Protein AF-A0A1C5A265-F1 (afdb_monomer_lite)

Secondary structure (DSSP, 8-state):
-HHHHHHHHHHHHHHHHHHHHHHHHTTTSSTTTS-GGGHHHHHHH--HHHHHHHHHHHHHHHHHHHHH--HHHHHHHHHHHGGGTTSTT--GGG--

Radius of gyration: 16.67 Å; chains: 1; bounding box: 37×24×45 Å

Structure (mmCIF, N/CA/C/O backbone):
data_AF-A0A1C5A265-F1
#
_entry.id   AF-A0A1C5A265-F1
#
loop_
_atom_site.group_PDB
_atom_site.id
_atom_site.type_symbol
_atom_site.label_atom_id
_atom_site.label_alt_id
_atom_site.label_comp_id
_atom_site.label_asym_id
_atom_site.label_entity_id
_atom_site.label_seq_id
_atom_site.pdbx_PDB_ins_code
_atom_site.Cartn_x
_atom_site.Cartn_y
_atom_site.Cartn_z
_atom_site.occupancy
_atom_site.B_iso_or_equiv
_atom_site.auth_seq_id
_atom_site.auth_comp_id
_atom_site.auth_asym_id
_atom_site.auth_atom_id
_atom_site.pdbx_PDB_model_num
ATOM 1 N N . MET A 1 1 ? -3.975 5.181 14.417 1.00 63.94 1 MET A N 1
ATOM 2 C CA . MET A 1 1 ? -4.685 4.352 13.423 1.00 63.94 1 MET A CA 1
ATOM 3 C C . MET A 1 1 ? -4.622 5.037 12.076 1.00 63.94 1 MET A C 1
ATOM 5 O O . MET A 1 1 ? -3.897 4.554 11.216 1.00 63.94 1 MET A O 1
ATOM 9 N N . ASP A 1 2 ? -5.231 6.215 11.966 1.00 82.81 2 ASP A N 1
ATOM 10 C CA . ASP A 1 2 ? -5.234 7.034 10.747 1.00 82.81 2 ASP A CA 1
ATOM 11 C C . ASP A 1 2 ? -3.827 7.386 10.257 1.00 82.81 2 ASP A C 1
ATOM 13 O O . ASP A 1 2 ? -3.572 7.342 9.059 1.00 82.81 2 ASP A O 1
ATOM 17 N N . ASP A 1 3 ? -2.879 7.630 11.171 1.00 93.94 3 ASP A N 1
ATOM 18 C CA . ASP A 1 3 ? -1.474 7.873 10.816 1.00 93.94 3 ASP A CA 1
ATOM 19 C C . ASP A 1 3 ? -0.833 6.699 10.057 1.00 93.94 3 ASP A C 1
ATOM 21 O O . ASP A 1 3 ? -0.128 6.919 9.074 1.00 93.94 3 ASP A O 1
ATOM 25 N N . LEU A 1 4 ? -1.086 5.455 10.491 1.00 95.50 4 LEU A N 1
ATOM 26 C CA . LEU A 1 4 ? -0.546 4.254 9.842 1.00 95.50 4 LEU A CA 1
ATOM 27 C C . LEU A 1 4 ? -1.186 4.058 8.466 1.00 95.50 4 LEU A C 1
ATOM 29 O O . LEU A 1 4 ? -0.482 3.791 7.497 1.00 95.50 4 LEU A O 1
ATOM 33 N N . VAL A 1 5 ? -2.508 4.217 8.372 1.00 95.25 5 VAL A N 1
ATOM 34 C CA . VAL A 1 5 ? -3.243 4.097 7.104 1.00 95.25 5 VAL A CA 1
ATOM 35 C C . VAL A 1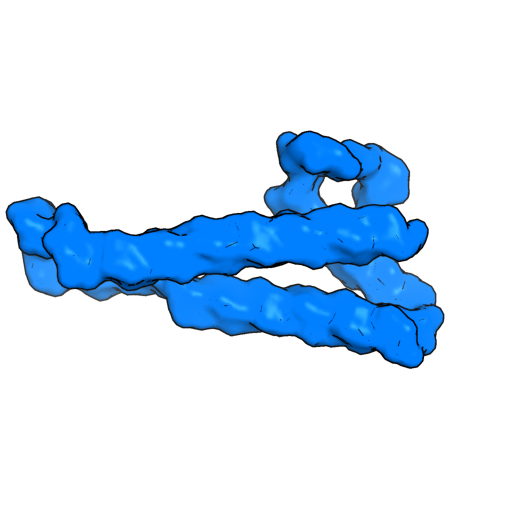 5 ? -2.779 5.157 6.112 1.00 95.25 5 VAL A C 1
ATOM 37 O O . VAL A 1 5 ? -2.423 4.827 4.982 1.00 95.25 5 V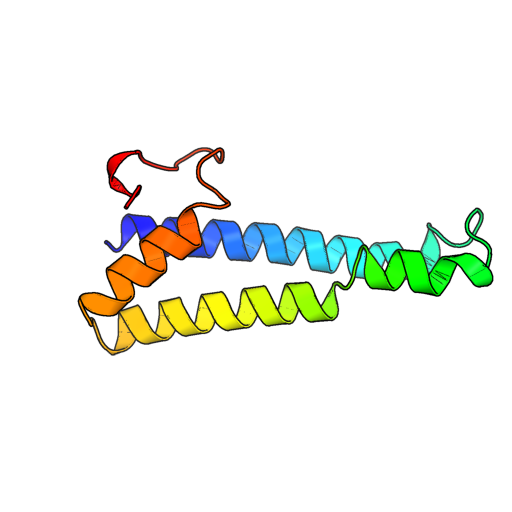AL A O 1
ATOM 40 N N . THR A 1 6 ? -2.691 6.413 6.550 1.00 96.44 6 THR A N 1
ATOM 41 C CA . THR A 1 6 ? -2.204 7.536 5.740 1.00 96.44 6 THR A CA 1
ATOM 42 C C . THR A 1 6 ? -0.783 7.280 5.248 1.00 96.44 6 THR A C 1
ATOM 44 O O . THR A 1 6 ? -0.490 7.436 4.061 1.00 96.44 6 THR A O 1
ATOM 47 N N . TRP A 1 7 ? 0.104 6.842 6.142 1.00 97.81 7 TRP A N 1
ATOM 48 C CA . TRP A 1 7 ? 1.484 6.540 5.787 1.00 97.81 7 TRP A CA 1
ATOM 49 C C . TRP A 1 7 ? 1.584 5.359 4.809 1.00 97.81 7 TRP A C 1
ATOM 51 O O . TRP A 1 7 ? 2.317 5.444 3.823 1.00 97.81 7 TRP A O 1
ATOM 61 N N . LEU A 1 8 ? 0.818 4.285 5.023 1.00 97.44 8 LEU A N 1
ATOM 62 C CA . LEU A 1 8 ? 0.833 3.106 4.155 1.00 97.44 8 LEU A CA 1
ATOM 63 C C . LEU A 1 8 ? 0.244 3.407 2.769 1.00 97.44 8 LEU A C 1
ATOM 65 O O . LEU A 1 8 ? 0.796 2.937 1.773 1.00 97.44 8 LEU A O 1
ATOM 69 N N . ARG A 1 9 ? -0.801 4.243 2.671 1.00 97.44 9 ARG A N 1
ATOM 70 C CA . ARG A 1 9 ? -1.303 4.752 1.380 1.00 97.44 9 ARG A CA 1
ATOM 71 C C . ARG A 1 9 ? -0.189 5.454 0.601 1.00 97.44 9 ARG A C 1
ATOM 73 O O . ARG A 1 9 ? 0.023 5.131 -0.564 1.00 97.44 9 ARG A O 1
ATOM 80 N N . ALA A 1 10 ? 0.591 6.314 1.259 1.00 97.56 10 ALA A N 1
ATOM 81 C CA . ALA A 1 10 ? 1.715 6.991 0.613 1.00 97.56 10 ALA A CA 1
ATOM 82 C C . ALA A 1 10 ? 2.784 6.006 0.098 1.00 97.56 10 ALA A C 1
ATOM 84 O O . ALA A 1 10 ? 3.287 6.171 -1.013 1.00 97.56 10 ALA A O 1
ATOM 85 N N . GLN A 1 11 ? 3.093 4.941 0.852 1.00 97.38 11 GLN A N 1
ATOM 86 C CA . GLN A 1 11 ? 4.023 3.901 0.386 1.00 97.38 11 GLN A CA 1
ATOM 87 C C . GLN A 1 11 ? 3.489 3.147 -0.840 1.00 97.38 11 GLN A C 1
ATOM 89 O O . GLN A 1 11 ? 4.252 2.839 -1.760 1.00 97.38 11 GLN A O 1
ATOM 94 N N . ILE A 1 12 ? 2.185 2.856 -0.869 1.00 97.06 12 ILE A N 1
ATOM 95 C CA . ILE A 1 12 ? 1.525 2.215 -2.012 1.00 97.06 12 ILE A CA 1
ATOM 96 C C . ILE A 1 12 ? 1.588 3.129 -3.243 1.00 97.06 12 ILE A C 1
ATOM 98 O O . ILE A 1 12 ? 1.955 2.663 -4.322 1.00 97.06 12 ILE A O 1
ATOM 102 N N . ASP A 1 13 ? 1.306 4.423 -3.084 1.00 97.62 13 ASP A N 1
ATOM 103 C CA . ASP A 1 13 ? 1.353 5.411 -4.168 1.00 97.62 13 ASP A CA 1
ATOM 104 C C . ASP A 1 13 ? 2.767 5.569 -4.744 1.00 97.62 13 ASP A C 1
ATOM 106 O O . ASP A 1 13 ? 2.959 5.597 -5.965 1.00 97.62 13 ASP A O 1
ATOM 110 N N . ASP A 1 14 ? 3.777 5.631 -3.875 1.00 95.88 14 ASP A N 1
ATOM 111 C CA . ASP A 1 14 ? 5.179 5.691 -4.281 1.00 95.88 14 ASP A CA 1
ATOM 112 C C . ASP A 1 14 ? 5.601 4.429 -5.037 1.00 95.88 14 ASP A C 1
ATOM 114 O O . ASP A 1 14 ? 6.258 4.514 -6.082 1.00 95.88 14 ASP A O 1
ATOM 118 N N . ARG A 1 15 ? 5.197 3.250 -4.552 1.00 94.19 15 ARG A N 1
ATOM 119 C CA . ARG A 1 15 ? 5.507 1.975 -5.204 1.00 94.19 15 ARG A CA 1
ATOM 120 C C . ARG A 1 15 ? 4.816 1.865 -6.557 1.00 94.19 15 ARG A C 1
ATOM 122 O O . ARG A 1 15 ? 5.470 1.483 -7.526 1.00 94.19 15 ARG A O 1
ATOM 129 N N . GLU A 1 16 ? 3.548 2.249 -6.65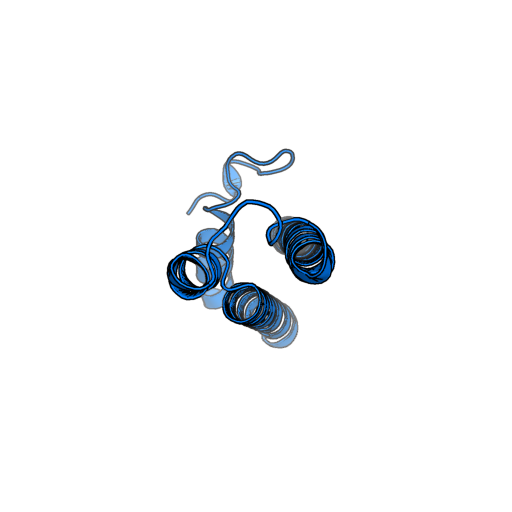7 1.00 95.38 16 GLU A N 1
ATOM 130 C CA . GLU A 1 16 ? 2.826 2.269 -7.929 1.00 95.38 16 GLU A CA 1
ATOM 131 C C . GLU A 1 16 ? 3.512 3.180 -8.943 1.00 95.38 16 GLU A C 1
ATOM 133 O O . GLU A 1 16 ? 3.694 2.782 -10.094 1.00 95.38 16 GLU A O 1
ATOM 138 N N . ARG A 1 17 ? 3.943 4.377 -8.527 1.00 94.88 17 ARG A N 1
ATOM 139 C CA . ARG A 1 17 ? 4.667 5.303 -9.407 1.00 94.88 17 ARG A CA 1
ATOM 140 C C . ARG A 1 17 ? 5.919 4.653 -9.987 1.00 94.88 17 ARG A C 1
ATOM 142 O O . ARG A 1 17 ? 6.158 4.764 -11.188 1.00 94.88 17 ARG A O 1
ATOM 149 N N . VAL A 1 18 ? 6.688 3.946 -9.156 1.00 90.94 18 VAL A N 1
ATOM 150 C CA . VAL A 1 18 ? 7.890 3.216 -9.587 1.00 90.94 18 VAL A CA 1
ATOM 151 C C . VAL A 1 18 ? 7.537 2.073 -10.538 1.00 90.94 18 VAL A C 1
ATOM 153 O O . VAL A 1 18 ? 8.164 1.954 -11.587 1.00 90.94 18 VAL A O 1
ATOM 156 N N . VAL A 1 19 ? 6.526 1.258 -10.218 1.00 90.00 19 VAL A N 1
ATOM 157 C CA . VAL A 1 19 ? 6.113 0.119 -11.058 1.00 90.00 19 VAL A CA 1
ATOM 158 C C . VAL A 1 19 ? 5.591 0.597 -12.416 1.00 90.00 19 VAL A C 1
ATOM 160 O O . VAL A 1 19 ? 5.972 0.046 -13.449 1.00 90.00 19 VAL A O 1
ATOM 163 N N . ARG A 1 20 ? 4.788 1.667 -12.452 1.00 90.31 20 ARG A N 1
ATOM 164 C CA . ARG A 1 20 ? 4.323 2.278 -13.707 1.00 90.31 20 ARG A CA 1
ATOM 165 C C . ARG A 1 20 ? 5.474 2.856 -14.519 1.00 90.31 20 ARG A C 1
ATOM 167 O O . ARG A 1 20 ? 5.555 2.583 -15.711 1.00 90.31 20 ARG A O 1
ATOM 174 N N . ALA A 1 21 ? 6.385 3.598 -13.887 1.00 86.88 21 ALA A N 1
ATOM 175 C CA . ALA A 1 21 ? 7.561 4.129 -14.572 1.00 86.88 21 ALA A CA 1
ATOM 176 C C . ALA A 1 21 ? 8.420 2.999 -15.162 1.00 86.88 21 ALA A C 1
ATOM 178 O O . ALA A 1 21 ? 8.810 3.071 -16.324 1.00 86.88 21 ALA A O 1
ATOM 179 N N . ALA A 1 22 ? 8.647 1.923 -14.405 1.00 80.88 22 ALA A N 1
ATOM 180 C CA . ALA A 1 22 ? 9.366 0.747 -14.884 1.00 80.88 22 ALA A CA 1
ATOM 181 C C . ALA A 1 22 ? 8.650 0.072 -16.066 1.00 80.88 22 ALA A C 1
ATOM 183 O O . ALA A 1 22 ? 9.301 -0.276 -17.048 1.00 80.88 22 ALA A O 1
ATOM 184 N N . LYS A 1 23 ? 7.316 -0.057 -16.016 1.00 80.62 23 LYS A N 1
ATOM 185 C CA . LYS A 1 23 ? 6.502 -0.614 -17.110 1.00 80.62 23 LYS A CA 1
ATOM 186 C C . LYS A 1 23 ? 6.592 0.217 -18.394 1.00 80.62 23 LYS A C 1
ATOM 188 O O . LYS A 1 23 ? 6.666 -0.357 -19.478 1.00 80.62 23 LYS A O 1
ATOM 193 N N . GLU A 1 24 ? 6.624 1.544 -18.286 1.00 79.06 24 GLU A N 1
ATOM 194 C CA . GLU A 1 24 ? 6.797 2.431 -19.443 1.00 79.06 24 GLU A CA 1
ATOM 195 C C . GLU A 1 24 ? 8.238 2.401 -19.983 1.00 79.06 24 GLU A C 1
ATOM 197 O O . GLU A 1 24 ? 8.439 2.320 -21.193 1.00 79.06 24 GLU A O 1
ATOM 202 N N . ILE A 1 25 ? 9.253 2.366 -19.108 1.00 68.88 25 ILE A N 1
ATOM 203 C CA . ILE A 1 25 ? 10.672 2.213 -19.494 1.00 68.88 25 ILE A CA 1
ATOM 204 C C . ILE A 1 25 ? 10.944 0.841 -20.132 1.00 68.88 25 ILE A C 1
ATOM 206 O O . ILE A 1 25 ? 11.822 0.722 -20.989 1.00 68.88 25 ILE A O 1
ATOM 210 N N . ARG A 1 26 ? 10.174 -0.197 -19.776 1.00 64.81 26 ARG A N 1
ATOM 211 C CA . ARG A 1 2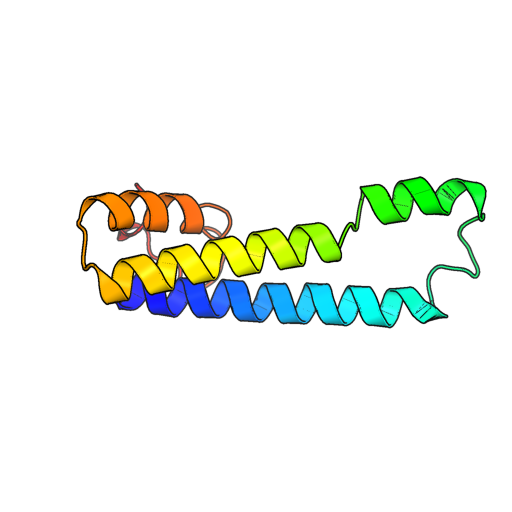6 ? 10.239 -1.523 -20.413 1.00 64.81 26 ARG A CA 1
ATOM 212 C C . ARG A 1 26 ? 9.995 -1.451 -21.923 1.00 64.81 26 ARG A C 1
ATOM 214 O O . ARG A 1 26 ? 10.441 -2.337 -22.639 1.00 64.81 26 ARG A O 1
ATOM 221 N N . LYS A 1 27 ? 9.311 -0.418 -22.427 1.00 57.84 27 LYS A N 1
ATOM 222 C CA . LYS A 1 27 ? 8.946 -0.327 -23.846 1.00 57.84 27 LYS A CA 1
ATOM 223 C C . LYS A 1 27 ? 10.061 0.122 -24.809 1.00 57.84 27 LYS A C 1
ATOM 225 O O . LYS A 1 27 ? 9.883 -0.175 -25.986 1.00 57.84 27 LYS A O 1
ATOM 230 N N . PRO A 1 28 ? 11.176 0.774 -24.398 1.00 51.53 28 PRO A N 1
ATOM 231 C CA . PRO A 1 28 ? 12.287 0.991 -25.341 1.00 51.53 28 PRO A CA 1
ATOM 232 C C . PRO A 1 28 ? 13.700 0.539 -24.910 1.00 51.53 28 PRO A C 1
ATOM 234 O O . PRO A 1 28 ? 14.521 0.357 -25.798 1.00 51.53 28 PRO A O 1
ATOM 237 N N . TYR A 1 29 ? 14.039 0.360 -23.622 1.00 48.66 29 TYR A N 1
ATOM 238 C CA . TYR A 1 29 ? 15.468 0.349 -23.211 1.00 48.66 29 TYR A CA 1
ATOM 239 C C . TYR A 1 29 ? 16.101 -1.003 -22.837 1.00 48.66 29 TYR A C 1
ATOM 241 O O . TYR A 1 29 ? 17.324 -1.084 -22.760 1.00 48.66 29 TYR A O 1
ATOM 249 N N . TYR A 1 30 ? 15.327 -2.070 -22.625 1.00 51.59 30 TYR A N 1
ATOM 250 C CA . TYR A 1 30 ? 15.898 -3.379 -22.251 1.00 51.59 30 TYR A CA 1
ATOM 251 C C . TYR A 1 30 ? 16.164 -4.314 -23.446 1.00 51.59 30 TYR A C 1
ATOM 253 O O . TYR A 1 30 ? 16.845 -5.324 -23.290 1.00 51.59 30 TYR A O 1
ATOM 261 N N . PHE A 1 31 ? 15.691 -3.963 -24.645 1.00 52.22 31 PHE A N 1
ATOM 262 C CA . PHE A 1 31 ? 15.702 -4.853 -25.813 1.00 52.22 31 PHE A CA 1
ATOM 263 C C . PHE A 1 31 ? 16.963 -4.787 -26.686 1.00 52.22 31 PHE A C 1
ATOM 265 O O . PHE A 1 31 ? 17.120 -5.625 -27.564 1.00 52.22 31 PHE A O 1
ATOM 272 N N . GLU A 1 32 ? 17.891 -3.853 -26.453 1.00 54.19 32 GLU A N 1
ATOM 273 C CA . GLU A 1 32 ? 19.165 -3.854 -27.197 1.00 54.19 32 GLU A CA 1
ATOM 274 C C . GLU A 1 32 ? 20.174 -4.892 -26.661 1.00 54.19 32 GLU A C 1
ATOM 276 O O . GLU A 1 32 ? 21.147 -5.203 -27.344 1.00 54.19 32 GLU A O 1
ATOM 281 N N . PHE A 1 33 ? 19.942 -5.467 -25.469 1.00 55.12 33 PHE A N 1
ATOM 282 C CA . PHE A 1 33 ? 20.897 -6.367 -24.795 1.00 55.12 33 PHE A CA 1
ATOM 283 C C . PHE A 1 33 ? 20.299 -7.672 -24.242 1.00 55.12 33 PHE A C 1
ATOM 285 O O . PHE A 1 33 ? 21.048 -8.510 -23.738 1.00 55.12 33 PHE A O 1
ATOM 292 N N . ILE A 1 34 ? 18.979 -7.861 -24.320 1.00 60.84 34 ILE A N 1
ATOM 293 C CA . ILE A 1 34 ? 18.291 -9.075 -23.865 1.00 60.84 34 ILE A CA 1
ATOM 294 C C . ILE A 1 34 ? 17.723 -9.782 -25.098 1.00 60.84 34 ILE A C 1
ATOM 296 O O . ILE A 1 34 ? 16.869 -9.233 -25.789 1.00 60.84 34 ILE A O 1
ATOM 300 N N . ASP A 1 35 ? 18.229 -10.984 -25.383 1.00 66.88 35 ASP A N 1
ATOM 301 C CA . ASP A 1 35 ? 17.686 -11.875 -26.416 1.00 66.88 35 ASP A CA 1
ATOM 302 C C . ASP A 1 35 ? 16.187 -12.122 -26.149 1.00 66.88 35 ASP A C 1
ATOM 304 O O . ASP A 1 35 ? 15.771 -12.228 -24.994 1.00 66.88 35 ASP A O 1
ATOM 308 N N . GLU A 1 36 ? 15.379 -12.253 -27.201 1.00 65.44 36 GLU A N 1
ATOM 309 C CA . GLU A 1 36 ? 13.967 -12.651 -27.142 1.00 65.44 36 GLU A CA 1
ATOM 310 C C . GLU A 1 36 ? 13.753 -13.896 -26.252 1.00 65.44 36 GLU A C 1
ATOM 312 O O . GLU A 1 36 ? 12.755 -13.995 -25.536 1.00 65.44 36 GLU A O 1
ATOM 317 N N . ALA A 1 37 ? 14.742 -14.795 -26.184 1.00 71.69 37 ALA A N 1
ATOM 318 C CA . ALA A 1 37 ? 14.754 -15.953 -25.287 1.00 71.69 37 ALA A CA 1
ATOM 319 C C . ALA A 1 37 ? 14.771 -15.613 -23.778 1.00 71.69 37 ALA A C 1
ATOM 321 O O . ALA A 1 37 ? 14.339 -16.423 -22.956 1.00 71.69 37 ALA A O 1
ATOM 322 N N . ALA A 1 38 ? 15.262 -14.435 -23.391 1.00 71.12 38 ALA A N 1
ATOM 323 C CA . ALA A 1 38 ? 15.321 -13.966 -22.007 1.00 71.12 38 ALA A CA 1
ATOM 324 C C . ALA A 1 38 ? 14.119 -13.084 -21.616 1.00 71.12 38 ALA A C 1
ATOM 326 O O . ALA A 1 38 ? 13.917 -12.814 -20.429 1.00 71.12 38 ALA A O 1
ATOM 327 N N . GLN A 1 39 ? 13.264 -12.718 -22.576 1.00 67.69 39 GLN A N 1
ATOM 328 C CA . GLN A 1 39 ? 12.044 -11.947 -22.332 1.00 67.69 39 GLN A CA 1
ATOM 329 C C . GLN A 1 39 ? 11.100 -12.594 -21.294 1.00 67.69 39 GLN A C 1
ATOM 331 O O . GLN A 1 39 ? 10.661 -11.885 -20.386 1.00 67.69 39 GLN A O 1
ATOM 336 N N . PRO A 1 40 ? 10.858 -13.923 -21.301 1.00 66.25 40 PRO A N 1
ATOM 337 C CA . PRO A 1 40 ? 10.037 -14.566 -20.273 1.00 66.25 40 PRO A CA 1
ATOM 338 C C . PRO A 1 40 ? 10.622 -14.454 -18.858 1.00 66.25 40 PRO A C 1
ATOM 340 O O . PRO A 1 40 ? 9.872 -14.402 -17.888 1.00 66.25 40 PRO A O 1
ATOM 343 N N . PHE A 1 41 ? 11.952 -14.401 -18.719 1.00 65.62 41 PHE A N 1
ATOM 344 C CA . PHE A 1 41 ? 12.610 -14.233 -17.419 1.00 65.62 41 PHE A CA 1
ATOM 345 C C . PHE A 1 41 ? 12.477 -12.801 -16.901 1.00 65.62 41 PHE A C 1
ATOM 347 O O . PHE A 1 41 ? 12.267 -12.603 -15.706 1.00 65.62 41 PHE A O 1
ATOM 354 N N . VAL A 1 42 ? 12.553 -11.813 -17.797 1.00 67.00 42 VAL A N 1
ATOM 355 C CA . VAL A 1 42 ? 12.302 -10.405 -17.468 1.00 67.00 42 VAL A CA 1
ATOM 356 C C . VAL A 1 42 ? 10.850 -10.209 -17.046 1.00 67.00 42 VAL A C 1
ATOM 358 O O . VAL A 1 42 ? 10.613 -9.596 -16.011 1.00 67.00 42 VAL A O 1
ATOM 361 N N . ASP A 1 43 ? 9.893 -10.769 -17.787 1.00 67.94 43 ASP A N 1
ATOM 362 C CA . ASP A 1 43 ? 8.469 -10.676 -17.447 1.00 67.94 43 ASP A CA 1
ATOM 363 C C . ASP A 1 43 ? 8.129 -11.424 -16.147 1.00 67.94 43 ASP A C 1
ATOM 365 O O . ASP A 1 43 ? 7.296 -10.956 -15.380 1.00 67.94 43 ASP A O 1
ATOM 369 N N . LEU A 1 44 ? 8.808 -12.538 -15.848 1.00 65.50 44 LEU A N 1
ATOM 370 C CA . LEU A 1 44 ? 8.662 -13.249 -14.573 1.00 65.50 44 LEU A CA 1
ATOM 371 C C . LEU A 1 44 ? 9.253 -12.465 -13.386 1.00 65.50 44 LEU A C 1
ATOM 373 O O . LEU A 1 44 ? 8.693 -12.493 -12.292 1.00 65.50 44 LEU A O 1
ATOM 377 N N . MET A 1 45 ? 10.399 -11.801 -13.574 1.00 67.62 45 MET A N 1
ATOM 378 C CA . MET A 1 45 ? 11.068 -11.025 -12.518 1.00 67.62 45 MET A CA 1
ATOM 379 C C . MET A 1 45 ? 10.436 -9.654 -12.278 1.00 67.62 45 MET A C 1
ATOM 381 O O . MET A 1 45 ? 10.484 -9.129 -11.166 1.00 67.62 45 MET A O 1
ATOM 385 N N . LEU A 1 46 ? 9.895 -9.055 -13.330 1.00 70.94 46 LEU A N 1
ATOM 386 C CA . LEU A 1 46 ? 9.248 -7.757 -13.347 1.00 70.94 46 LEU A CA 1
ATOM 387 C C . LEU A 1 46 ? 7.884 -7.991 -13.985 1.00 70.94 46 LEU A C 1
ATOM 389 O O . LEU A 1 46 ? 7.698 -7.655 -15.152 1.00 70.94 46 LEU A O 1
ATOM 393 N N . ASP A 1 47 ? 6.957 -8.595 -13.240 1.00 85.31 47 ASP A N 1
ATOM 394 C CA . ASP A 1 47 ? 5.542 -8.681 -13.611 1.00 85.31 47 ASP A CA 1
ATOM 395 C C . ASP A 1 47 ? 4.828 -7.436 -13.050 1.00 85.31 47 ASP A C 1
ATOM 397 O O . ASP A 1 47 ? 4.263 -7.475 -11.950 1.00 85.31 47 ASP A O 1
ATOM 401 N N . PRO A 1 48 ? 4.902 -6.272 -13.734 1.00 86.00 48 PRO A N 1
ATOM 402 C CA . PRO A 1 48 ? 4.325 -5.040 -13.226 1.00 86.00 48 PRO A CA 1
ATOM 403 C C . PRO A 1 48 ? 2.807 -5.134 -13.136 1.00 86.00 48 PRO A C 1
ATOM 405 O O . PRO A 1 48 ? 2.221 -4.419 -12.335 1.00 86.00 48 PRO A O 1
ATOM 408 N N . ASP A 1 49 ? 2.162 -5.981 -13.940 1.00 89.00 49 ASP A N 1
ATOM 409 C CA . ASP A 1 49 ? 0.710 -6.129 -13.904 1.00 89.00 49 ASP A CA 1
ATOM 410 C C . ASP A 1 49 ? 0.272 -6.863 -12.640 1.00 89.00 49 ASP A C 1
ATOM 412 O O . ASP A 1 49 ? -0.643 -6.399 -11.953 1.00 89.00 49 ASP A O 1
ATOM 416 N N . ARG A 1 50 ? 0.983 -7.929 -12.261 1.00 90.94 50 ARG A N 1
ATOM 417 C CA . ARG A 1 50 ? 0.801 -8.567 -10.957 1.00 90.94 50 ARG A CA 1
ATOM 418 C C . ARG A 1 50 ? 1.096 -7.610 -9.805 1.00 90.94 50 ARG A C 1
ATOM 420 O O . ARG A 1 50 ? 0.275 -7.504 -8.900 1.00 90.94 50 ARG A O 1
ATOM 427 N N . GLU A 1 51 ? 2.225 -6.901 -9.827 1.00 91.88 51 GLU A N 1
ATOM 428 C CA . GLU A 1 51 ? 2.577 -5.946 -8.762 1.00 91.88 51 GLU A CA 1
ATOM 429 C C . GLU A 1 51 ? 1.511 -4.846 -8.618 1.00 91.88 51 GLU A C 1
ATOM 431 O O . GLU A 1 51 ? 1.102 -4.524 -7.505 1.00 91.88 51 GLU A O 1
ATOM 436 N N . LEU A 1 52 ? 0.999 -4.299 -9.728 1.00 93.94 52 LEU A N 1
ATOM 437 C CA . LEU A 1 52 ? -0.090 -3.317 -9.703 1.00 93.94 52 LEU A CA 1
ATOM 438 C C . LEU A 1 52 ? -1.384 -3.906 -9.127 1.00 93.94 52 LEU A C 1
ATOM 440 O O . LEU A 1 52 ? -2.063 -3.224 -8.361 1.00 93.94 52 LEU A O 1
ATOM 444 N N . ALA A 1 53 ? -1.713 -5.159 -9.448 1.00 95.88 53 ALA A N 1
ATOM 445 C CA . ALA A 1 53 ? -2.868 -5.844 -8.871 1.00 95.88 53 ALA A CA 1
ATOM 446 C C . ALA A 1 53 ? -2.711 -6.072 -7.356 1.00 95.88 53 ALA A C 1
ATOM 448 O O . ALA A 1 53 ? -3.668 -5.891 -6.603 1.00 95.88 53 ALA A O 1
ATOM 449 N N . GLU A 1 54 ? -1.509 -6.415 -6.885 1.00 95.62 54 GLU A N 1
ATOM 450 C CA . GLU A 1 54 ? -1.218 -6.551 -5.453 1.00 95.62 54 GLU A CA 1
ATOM 451 C C . GLU A 1 54 ? -1.328 -5.204 -4.714 1.00 95.62 54 GLU A C 1
ATOM 453 O O . GLU A 1 54 ? -1.850 -5.151 -3.598 1.00 95.62 54 GLU A O 1
ATOM 458 N N . LEU A 1 55 ? -0.883 -4.101 -5.326 1.00 96.56 55 LEU A N 1
ATOM 459 C CA . LEU A 1 55 ? -1.044 -2.751 -4.770 1.00 96.56 55 LEU A CA 1
ATOM 460 C C . LEU A 1 55 ? -2.515 -2.315 -4.721 1.00 96.56 55 LEU A C 1
ATOM 462 O O . LEU A 1 55 ? -2.947 -1.763 -3.708 1.00 96.56 55 LEU A O 1
ATOM 466 N N . ASP A 1 56 ? -3.294 -2.600 -5.768 1.00 97.94 56 ASP A N 1
ATOM 467 C CA . ASP A 1 56 ? -4.739 -2.334 -5.793 1.00 97.94 56 ASP A CA 1
ATOM 468 C C . ASP A 1 56 ? -5.472 -3.117 -4.696 1.00 97.94 56 ASP A C 1
ATOM 470 O O . ASP A 1 56 ? -6.269 -2.552 -3.948 1.00 97.94 56 ASP A O 1
ATOM 474 N N . ALA A 1 57 ? -5.136 -4.399 -4.518 1.00 97.62 57 ALA A N 1
ATOM 475 C CA . ALA A 1 57 ? -5.692 -5.214 -3.443 1.00 97.62 57 ALA A CA 1
ATOM 476 C C . ALA A 1 57 ? -5.402 -4.610 -2.058 1.00 97.62 57 ALA A C 1
ATOM 478 O O . ALA A 1 57 ? -6.303 -4.529 -1.223 1.00 97.62 57 ALA A O 1
ATOM 479 N N . LYS A 1 58 ? -4.173 -4.128 -1.821 1.00 96.44 58 LYS A N 1
ATOM 480 C CA . LYS A 1 58 ? -3.813 -3.447 -0.567 1.00 96.44 58 LYS A CA 1
ATOM 481 C C . LYS A 1 58 ? -4.623 -2.168 -0.359 1.00 96.44 58 LYS A C 1
ATOM 483 O O . LYS A 1 58 ? -5.091 -1.954 0.754 1.00 96.44 58 LYS A O 1
ATOM 488 N N . ARG A 1 59 ? -4.846 -1.352 -1.400 1.00 96.94 59 ARG A N 1
ATOM 489 C CA . ARG A 1 59 ? -5.704 -0.156 -1.286 1.00 96.94 59 ARG A CA 1
ATOM 490 C C . ARG A 1 59 ? -7.123 -0.506 -0.873 1.00 96.94 59 ARG A C 1
ATOM 492 O O . ARG A 1 59 ? -7.622 0.086 0.073 1.00 96.94 59 ARG A O 1
ATOM 499 N N . ARG A 1 60 ? -7.720 -1.522 -1.497 1.00 95.94 60 ARG A N 1
ATOM 500 C CA . ARG A 1 60 ? -9.078 -1.968 -1.154 1.00 95.94 60 ARG A CA 1
ATOM 501 C C . ARG A 1 60 ? -9.195 -2.430 0.297 1.00 95.94 60 ARG A C 1
ATOM 503 O O . ARG A 1 60 ? -10.225 -2.212 0.916 1.00 95.94 60 ARG A O 1
ATOM 510 N N . VAL A 1 61 ? -8.152 -3.046 0.860 1.00 94.50 61 VAL A N 1
ATOM 511 C CA . VAL A 1 61 ? -8.126 -3.387 2.294 1.00 94.50 61 VAL A CA 1
ATOM 512 C C . VAL A 1 61 ? -8.145 -2.127 3.169 1.00 94.50 61 VAL A C 1
ATOM 514 O O . VAL A 1 61 ? -8.829 -2.119 4.190 1.00 94.50 61 VAL A O 1
ATOM 517 N N . LEU A 1 62 ? -7.432 -1.066 2.776 1.00 94.12 62 LEU A N 1
ATOM 518 C CA . LEU A 1 62 ? -7.448 0.215 3.493 1.00 94.12 62 LEU A CA 1
ATOM 519 C C . LEU A 1 62 ? -8.802 0.919 3.373 1.00 94.12 62 LEU A C 1
ATOM 521 O O . LEU A 1 62 ? -9.306 1.409 4.378 1.00 94.12 62 LEU A O 1
ATOM 525 N N . ASP A 1 63 ? -9.414 0.893 2.188 1.00 94.25 63 ASP A N 1
ATOM 526 C CA . ASP A 1 63 ? -10.761 1.430 1.968 1.00 94.25 63 ASP A CA 1
ATOM 527 C C . ASP A 1 63 ? -11.789 0.685 2.846 1.00 94.25 63 ASP A C 1
ATOM 529 O O . ASP A 1 63 ? -12.553 1.310 3.575 1.00 94.25 63 ASP A O 1
ATOM 533 N N . LEU A 1 64 ? -11.742 -0.655 2.879 1.00 93.31 64 LEU A N 1
ATOM 534 C CA . LEU A 1 64 ? -12.610 -1.470 3.743 1.00 93.31 64 LEU A CA 1
ATOM 535 C C . LEU A 1 64 ? -12.419 -1.167 5.231 1.00 93.31 64 LEU A C 1
ATOM 537 O O . LEU A 1 64 ? -13.379 -1.201 5.998 1.00 93.31 64 LEU A O 1
ATOM 541 N N . TYR A 1 65 ? -11.187 -0.900 5.660 1.00 90.94 65 TYR A N 1
ATOM 542 C CA . TYR A 1 65 ? -10.919 -0.519 7.040 1.00 90.94 65 TYR A CA 1
ATOM 543 C C . TYR A 1 65 ? -11.539 0.837 7.391 1.00 90.94 65 TYR A C 1
ATOM 545 O O . TYR A 1 65 ? -12.146 0.958 8.452 1.00 90.94 65 TYR A O 1
ATOM 553 N N . GLU A 1 66 ? -11.435 1.828 6.505 1.00 89.81 66 GLU A N 1
ATOM 554 C CA . GLU A 1 66 ? -12.047 3.148 6.697 1.00 89.81 66 GLU A CA 1
ATOM 555 C C . GLU A 1 66 ? -13.584 3.076 6.681 1.00 89.81 66 GLU A C 1
ATOM 557 O O . GLU A 1 66 ? -14.240 3.751 7.473 1.00 89.81 66 GLU A O 1
ATOM 562 N N . GLU A 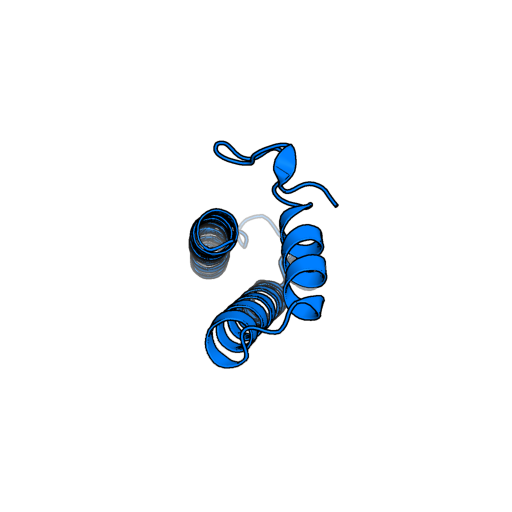1 67 ? -14.163 2.231 5.825 1.00 91.50 67 GLU A N 1
ATOM 563 C CA . GLU A 1 67 ? -15.615 2.054 5.713 1.00 91.50 67 GLU A CA 1
ATOM 564 C C . GLU A 1 67 ? -16.220 1.289 6.894 1.00 91.50 67 GLU A C 1
ATOM 566 O O . GLU A 1 67 ? -17.262 1.679 7.425 1.00 91.50 67 GLU A O 1
ATOM 571 N N . LEU A 1 68 ? -15.597 0.177 7.291 1.00 89.56 68 LEU A N 1
ATOM 572 C CA . LEU A 1 68 ? -16.153 -0.734 8.292 1.00 89.56 68 LEU A CA 1
ATOM 573 C C . LEU A 1 68 ? -15.687 -0.403 9.716 1.00 89.56 68 LEU A C 1
ATOM 575 O O . LEU A 1 68 ? -16.357 -0.778 10.675 1.00 89.56 68 LEU A O 1
ATOM 579 N N . ASN A 1 69 ? -14.547 0.284 9.864 1.00 81.50 69 ASN A N 1
ATOM 580 C CA . ASN A 1 69 ? -13.889 0.572 11.144 1.00 81.50 69 ASN A CA 1
ATOM 581 C C . ASN A 1 69 ? -13.709 -0.683 12.028 1.00 81.50 69 ASN A C 1
ATOM 583 O O . ASN A 1 69 ? -13.850 -0.646 13.252 1.00 81.50 69 ASN A O 1
ATOM 587 N N . GLU A 1 70 ? -13.424 -1.821 11.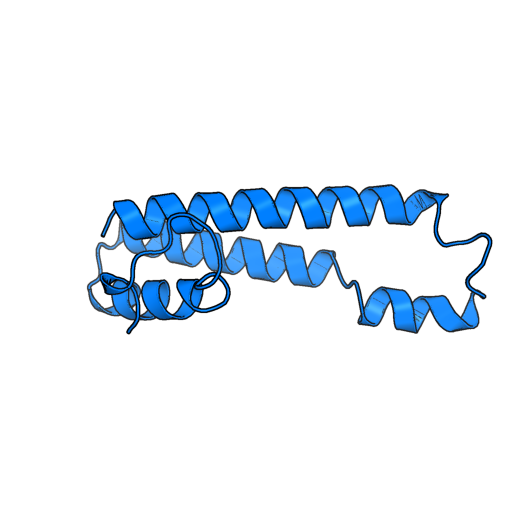392 1.00 83.69 70 GLU A N 1
ATOM 588 C CA . GLU A 1 70 ? -13.340 -3.127 12.048 1.00 83.69 70 GLU A CA 1
ATOM 589 C C . GLU A 1 70 ? -11.966 -3.338 12.711 1.00 83.69 70 GLU A C 1
ATOM 591 O O . GLU A 1 70 ? -10.940 -3.345 12.017 1.00 83.69 70 GLU A O 1
ATOM 596 N N . PRO A 1 71 ? -11.892 -3.586 14.036 1.00 81.12 71 PRO A N 1
ATOM 597 C CA . PRO A 1 71 ? -10.622 -3.729 14.756 1.00 81.12 71 PRO A CA 1
ATOM 598 C C . PRO A 1 71 ? -9.710 -4.835 14.210 1.00 81.12 71 PRO A C 1
ATOM 600 O O . PRO A 1 71 ? -8.487 -4.707 14.244 1.00 81.12 71 PRO A O 1
ATOM 603 N N . HIS A 1 72 ? -10.286 -5.912 13.671 1.00 82.19 72 HIS A N 1
ATOM 604 C CA . HIS A 1 72 ? -9.522 -7.026 13.102 1.00 82.19 72 HIS A CA 1
ATOM 605 C C . HIS A 1 72 ? -8.799 -6.661 11.798 1.00 82.19 72 HIS A C 1
ATOM 607 O O . HIS A 1 72 ? -7.756 -7.243 11.496 1.00 82.19 72 HIS A O 1
ATOM 613 N N . LEU A 1 73 ? -9.293 -5.669 11.051 1.00 88.31 73 LEU A N 1
ATOM 614 C CA . LEU A 1 73 ? -8.601 -5.166 9.864 1.00 88.31 73 LEU A CA 1
ATOM 615 C C . LEU A 1 73 ? -7.349 -4.363 10.241 1.00 88.31 73 LEU A C 1
ATOM 617 O O . LEU A 1 73 ? -6.394 -4.329 9.469 1.00 88.31 73 LEU A O 1
ATOM 621 N N . TYR A 1 74 ? -7.285 -3.796 11.448 1.00 90.38 74 TYR A N 1
ATOM 622 C CA . TYR A 1 74 ? -6.102 -3.060 11.892 1.00 90.38 74 TYR A CA 1
ATOM 623 C C . TYR A 1 74 ? -4.866 -3.948 12.079 1.00 90.38 74 TYR A C 1
ATOM 625 O O . TYR A 1 74 ? -3.751 -3.533 11.765 1.00 90.38 74 TYR A O 1
ATOM 633 N N . GLU A 1 75 ? -5.046 -5.184 12.552 1.00 92.19 75 GLU A N 1
ATOM 634 C CA . GLU A 1 75 ? -3.959 -6.174 12.602 1.00 92.19 75 GLU A CA 1
ATOM 635 C C . GLU A 1 75 ? -3.454 -6.513 11.197 1.00 92.19 75 GLU A C 1
ATOM 637 O O . GLU A 1 75 ? -2.249 -6.533 10.944 1.00 92.19 75 GLU A O 1
ATOM 642 N N . ALA A 1 76 ? -4.377 -6.703 10.249 1.00 93.12 76 ALA A N 1
ATOM 643 C CA . ALA A 1 76 ? -4.020 -6.941 8.856 1.00 93.12 76 ALA A CA 1
ATOM 644 C C . ALA A 1 76 ? -3.231 -5.758 8.265 1.00 93.12 76 ALA A C 1
ATOM 646 O O . ALA A 1 76 ? -2.233 -5.967 7.579 1.00 93.12 76 ALA A O 1
ATOM 647 N N . ILE A 1 77 ? -3.616 -4.518 8.581 1.00 95.62 77 ILE A N 1
ATOM 648 C CA . ILE A 1 77 ? -2.910 -3.309 8.134 1.00 95.62 77 ILE A CA 1
ATOM 649 C C . ILE A 1 77 ? -1.489 -3.241 8.699 1.00 95.62 77 ILE A C 1
ATOM 651 O O . ILE A 1 77 ? -0.556 -2.942 7.952 1.00 95.62 77 ILE A O 1
ATOM 655 N N . ARG A 1 78 ? -1.287 -3.567 9.983 1.00 95.50 78 ARG A N 1
ATOM 656 C CA . ARG A 1 78 ? 0.063 -3.628 10.572 1.00 95.50 78 ARG A CA 1
ATOM 657 C C . ARG A 1 78 ? 0.942 -4.673 9.884 1.00 95.50 78 ARG A C 1
ATOM 659 O O . ARG A 1 78 ? 2.101 -4.393 9.586 1.00 95.50 78 ARG A O 1
ATOM 666 N N . LEU A 1 79 ? 0.389 -5.839 9.542 1.00 96.06 79 LEU A N 1
ATOM 667 C CA . LEU A 1 79 ? 1.104 -6.861 8.769 1.00 96.06 79 LEU A CA 1
ATOM 668 C C . LEU A 1 79 ? 1.443 -6.391 7.345 1.00 96.06 79 LEU A C 1
ATOM 670 O O . LEU A 1 79 ? 2.545 -6.650 6.864 1.00 96.06 79 LEU A O 1
ATOM 674 N N . LEU A 1 80 ? 0.541 -5.662 6.681 1.00 95.75 80 LEU A N 1
ATOM 675 C CA . LEU A 1 80 ? 0.794 -5.084 5.355 1.00 95.75 80 LEU A CA 1
ATOM 676 C C . LEU A 1 80 ? 1.861 -3.981 5.369 1.00 95.75 80 LEU A C 1
ATOM 678 O O . LEU A 1 80 ? 2.486 -3.740 4.336 1.00 95.75 80 LEU A O 1
ATOM 682 N N . ALA A 1 81 ? 2.092 -3.337 6.514 1.00 96.94 81 ALA A N 1
ATOM 683 C CA . ALA A 1 81 ? 3.132 -2.328 6.683 1.00 96.94 81 ALA A CA 1
ATOM 684 C C . ALA A 1 81 ? 4.533 -2.923 6.919 1.00 96.94 81 ALA A C 1
ATOM 686 O O . ALA A 1 81 ? 5.524 -2.245 6.654 1.00 96.94 81 ALA A O 1
ATOM 687 N N . LEU A 1 82 ? 4.642 -4.186 7.357 1.00 96.50 82 LEU A N 1
ATOM 688 C CA . LEU A 1 82 ? 5.928 -4.829 7.670 1.00 96.50 82 LEU A CA 1
ATOM 689 C C . LEU A 1 82 ? 6.966 -4.797 6.533 1.00 96.50 82 LEU A C 1
ATOM 691 O O . LEU A 1 82 ? 8.128 -4.512 6.825 1.00 96.50 82 LEU A O 1
ATOM 695 N N . PRO A 1 83 ? 6.611 -5.026 5.251 1.00 95.19 83 PRO A N 1
ATOM 696 C CA . PRO A 1 83 ? 7.568 -4.921 4.145 1.00 95.19 83 PRO A CA 1
ATOM 697 C C . PRO A 1 83 ? 8.155 -3.516 3.954 1.00 95.19 83 PRO A C 1
ATOM 699 O O . PRO A 1 83 ? 9.092 -3.348 3.180 1.00 95.19 83 PRO A O 1
ATOM 702 N N . HIS A 1 84 ? 7.582 -2.513 4.620 1.00 94.75 84 HIS A N 1
ATOM 703 C CA . HIS A 1 84 ? 7.976 -1.114 4.550 1.00 94.75 84 HIS A CA 1
ATOM 704 C C . HIS A 1 84 ? 8.616 -0.625 5.862 1.00 94.75 84 HIS A C 1
ATOM 706 O O . HIS A 1 84 ? 8.832 0.573 6.014 1.00 94.75 84 HIS A O 1
ATOM 712 N N . ALA A 1 85 ? 8.915 -1.511 6.819 1.00 96.19 85 ALA A N 1
ATOM 713 C CA . ALA A 1 85 ? 9.394 -1.123 8.150 1.00 96.19 85 ALA A CA 1
ATOM 714 C C . ALA A 1 85 ? 10.760 -0.404 8.152 1.00 96.19 85 ALA A C 1
ATOM 716 O O . ALA A 1 85 ? 11.111 0.262 9.121 1.00 96.19 85 ALA A O 1
ATOM 717 N N . ASP A 1 86 ? 11.531 -0.523 7.071 1.00 96.25 86 ASP A N 1
ATOM 718 C CA . ASP A 1 86 ? 12.799 0.176 6.847 1.00 96.25 86 ASP A CA 1
ATOM 719 C C . ASP A 1 86 ? 12.622 1.582 6.240 1.00 96.25 86 ASP A C 1
ATOM 721 O O . ASP A 1 86 ? 13.588 2.339 6.108 1.00 96.25 86 ASP A O 1
ATOM 725 N N . ARG A 1 87 ? 11.396 1.952 5.853 1.00 95.25 87 ARG A N 1
ATOM 726 C CA . ARG A 1 87 ? 11.106 3.227 5.198 1.00 95.25 87 ARG A CA 1
ATOM 727 C C . ARG A 1 87 ? 11.002 4.369 6.214 1.00 95.25 87 ARG A C 1
ATOM 729 O O . ARG A 1 87 ? 10.429 4.198 7.291 1.00 95.25 87 ARG A O 1
ATOM 736 N N . PRO A 1 88 ? 11.483 5.579 5.863 1.00 96.00 88 PRO A N 1
ATOM 737 C CA . PRO A 1 88 ? 11.312 6.757 6.703 1.00 96.00 88 PRO A CA 1
ATOM 738 C C . PRO A 1 88 ? 9.848 7.000 7.090 1.00 96.00 88 PRO A C 1
ATOM 740 O O . PRO A 1 88 ? 8.932 6.877 6.274 1.00 96.00 88 PRO A O 1
ATOM 743 N N . GLY A 1 89 ? 9.636 7.383 8.346 1.00 95.50 89 GLY A N 1
ATOM 744 C CA . GLY A 1 89 ? 8.305 7.651 8.889 1.00 95.50 89 GLY A CA 1
ATOM 745 C C . GLY A 1 89 ? 7.568 6.417 9.411 1.00 95.50 89 GLY A C 1
ATOM 746 O O . GLY A 1 89 ? 6.536 6.600 10.053 1.00 95.50 89 GLY A O 1
ATOM 747 N N . TYR A 1 90 ? 8.098 5.202 9.213 1.00 97.19 90 TYR A N 1
ATOM 748 C CA . TYR A 1 90 ? 7.631 4.030 9.950 1.00 97.19 90 TYR A CA 1
ATOM 749 C C . TYR A 1 90 ? 7.867 4.223 11.455 1.00 97.19 90 TYR A C 1
ATOM 751 O O . TYR A 1 90 ? 8.930 4.692 11.870 1.00 97.19 90 TYR A O 1
ATOM 759 N N . ARG A 1 91 ? 6.877 3.869 12.279 1.00 97.31 91 ARG A N 1
ATOM 760 C CA . ARG A 1 91 ? 6.963 3.933 13.744 1.00 97.31 91 ARG A CA 1
ATOM 761 C C . ARG A 1 91 ? 6.979 2.522 14.322 1.00 97.31 91 ARG A C 1
ATOM 763 O O . ARG A 1 91 ? 6.163 1.693 13.934 1.00 97.31 91 ARG A O 1
ATOM 770 N N . GLU A 1 92 ? 7.853 2.262 15.295 1.00 95.94 92 GLU A N 1
ATOM 771 C CA . GLU A 1 92 ? 7.947 0.940 15.943 1.00 95.94 92 GLU A CA 1
ATOM 772 C C . GLU A 1 92 ? 6.633 0.507 16.610 1.00 95.94 92 GLU A C 1
ATOM 774 O O . GLU A 1 92 ? 6.319 -0.676 16.634 1.00 95.94 92 GLU A O 1
ATOM 779 N N . GLU A 1 93 ? 5.814 1.458 17.067 1.00 95.19 93 GLU A N 1
ATOM 780 C CA . GLU A 1 93 ? 4.467 1.205 17.606 1.00 95.19 93 GLU A CA 1
ATOM 781 C C . GLU A 1 93 ? 3.488 0.574 16.593 1.00 95.19 93 GLU A C 1
ATOM 783 O O . GLU A 1 93 ? 2.431 0.081 16.982 1.00 95.19 93 GLU A O 1
ATOM 788 N N . TRP A 1 94 ? 3.806 0.604 15.295 1.00 96.00 94 TRP A N 1
ATOM 789 C CA . TRP A 1 94 ? 3.015 -0.032 14.238 1.00 96.00 94 TRP A CA 1
ATOM 790 C C . TRP A 1 94 ? 3.423 -1.480 13.975 1.00 96.00 94 TRP A C 1
ATOM 792 O O . TRP A 1 94 ? 2.709 -2.187 13.265 1.00 96.00 94 TRP A O 1
ATOM 802 N N . ARG A 1 95 ? 4.547 -1.939 14.536 1.00 94.25 95 ARG A N 1
ATOM 803 C CA . ARG A 1 95 ? 4.963 -3.337 14.431 1.00 94.25 95 ARG A CA 1
ATOM 804 C C . ARG A 1 95 ? 3.965 -4.210 15.224 1.00 94.25 95 ARG A C 1
ATOM 806 O O . ARG A 1 95 ? 3.662 -3.851 16.361 1.00 94.25 95 ARG A O 1
ATOM 813 N N . PRO A 1 96 ? 3.411 -5.289 14.631 1.00 91.44 96 PRO A N 1
ATOM 814 C CA . PRO A 1 96 ? 2.545 -6.236 15.336 1.00 91.44 96 PRO A CA 1
ATOM 815 C C . PRO A 1 96 ? 3.197 -6.836 16.583 1.00 91.44 96 PRO A C 1
ATOM 817 O O . PRO A 1 96 ? 4.424 -7.100 16.537 1.00 91.44 96 PRO A O 1
#

Sequence (96 aa):
MDDLVTWLRAQIDDRERVVRAAKEIRKPYYFEFIDEAAQPFVDLMLDPDRELAELDAKRRVLDLYEELNEPHLYEAIRLLALPHADRPGYREEWRP

InterPro domains:
  IPR046193 Protein of unknown function DUF6221 [PF19730] (1-96)

pLDDT: mean 85.64, std 13.98, range [48.66, 97.94]

Organism: NCBI:txid47853

Foldseek 3Di:
DVLLLVVVLVVLVVVLVVLVVVVVVVVPDPPVPDPPVCVVVVCVVNVSVVVNVVSVVLVVLSVCCVVVVDPVSLVVSLVSCVVVCVPPPRDPVSHD